Protein AF-A0A954LNC8-F1 (afdb_monomer_lite)

Foldseek 3Di:
DDKDFDAQPPPRDGQEIEDDDVCVVQVDDPVDDWDKDKDKDAADDDPDPDPFDWDRMKIKMARPVFQKIWIWIHRDDVVCSVVSHHYYYYTHTDDIDGPDPPPPDD

Structure (mmCIF, N/CA/C/O backbone):
data_AF-A0A954LNC8-F1
#
_entry.id   AF-A0A954LNC8-F1
#
loop_
_atom_site.group_PDB
_atom_site.id
_atom_site.type_symbol
_atom_site.label_atom_id
_atom_site.label_alt_id
_atom_site.label_comp_id
_atom_site.label_asym_id
_atom_site.label_entity_id
_atom_site.label_seq_id
_atom_site.pdbx_PDB_ins_code
_atom_site.Cartn_x
_atom_site.Cartn_y
_atom_site.Cartn_z
_atom_site.occupancy
_atom_site.B_iso_or_equiv
_atom_site.auth_seq_id
_atom_site.auth_comp_id
_atom_site.auth_asym_id
_atom_site.auth_atom_id
_atom_site.pdbx_PDB_model_num
ATOM 1 N N . ASP A 1 1 ? -3.265 9.183 5.884 1.00 77.25 1 ASP A N 1
ATOM 2 C CA . ASP A 1 1 ? -2.951 8.645 4.545 1.00 77.25 1 ASP A CA 1
ATOM 3 C C . ASP A 1 1 ? -1.945 7.516 4.602 1.00 77.25 1 ASP A C 1
ATOM 5 O O . ASP A 1 1 ? -1.028 7.554 5.413 1.00 77.25 1 ASP A O 1
ATOM 9 N N . LEU A 1 2 ? -2.133 6.517 3.743 1.00 86.19 2 LEU A N 1
ATOM 10 C CA . LEU A 1 2 ? -1.210 5.410 3.514 1.00 86.19 2 LEU A CA 1
ATOM 11 C C . LEU A 1 2 ? -0.305 5.747 2.330 1.00 86.19 2 LEU A C 1
ATOM 13 O O . LEU A 1 2 ? -0.788 6.209 1.295 1.00 86.19 2 LEU A O 1
ATOM 17 N N . THR A 1 3 ? 0.989 5.461 2.461 1.00 92.62 3 THR A N 1
ATOM 18 C CA . THR A 1 3 ? 1.957 5.562 1.364 1.00 92.62 3 THR A CA 1
ATOM 19 C C . THR A 1 3 ? 2.683 4.232 1.190 1.00 92.62 3 THR A C 1
ATOM 21 O O . THR A 1 3 ? 3.224 3.687 2.146 1.00 92.62 3 THR A O 1
ATOM 24 N N . CYS A 1 4 ? 2.716 3.724 -0.040 1.00 92.88 4 CYS A N 1
ATOM 25 C CA . CYS A 1 4 ? 3.412 2.505 -0.432 1.00 92.88 4 CYS A CA 1
ATOM 26 C C . CYS A 1 4 ? 4.518 2.856 -1.433 1.00 92.88 4 CYS A C 1
ATOM 28 O O . CYS A 1 4 ? 4.241 3.251 -2.568 1.00 92.88 4 CYS A O 1
ATOM 30 N N . ALA A 1 5 ? 5.773 2.727 -1.005 1.00 93.62 5 ALA A N 1
ATOM 31 C CA . ALA A 1 5 ? 6.932 2.878 -1.872 1.00 93.62 5 ALA A CA 1
ATOM 32 C C . ALA A 1 5 ? 7.372 1.503 -2.390 1.00 93.62 5 ALA A C 1
ATOM 34 O O . ALA A 1 5 ? 7.566 0.572 -1.610 1.00 93.62 5 ALA A O 1
ATOM 35 N N . VAL A 1 6 ? 7.548 1.378 -3.704 1.00 92.38 6 VAL A N 1
ATOM 36 C CA . VAL A 1 6 ? 7.929 0.124 -4.363 1.00 92.38 6 VAL A CA 1
ATOM 37 C C . VAL A 1 6 ? 9.316 0.272 -4.987 1.00 92.38 6 VAL A C 1
ATOM 39 O O . VAL A 1 6 ? 9.632 1.268 -5.653 1.00 92.38 6 VAL A O 1
ATOM 42 N N . LEU A 1 7 ? 10.164 -0.728 -4.742 1.00 92.62 7 LEU A N 1
ATOM 43 C CA . LEU A 1 7 ? 11.512 -0.796 -5.293 1.00 92.62 7 LEU A CA 1
ATOM 44 C C . LEU A 1 7 ? 11.479 -1.077 -6.795 1.00 92.62 7 LEU A C 1
ATOM 46 O O . LEU A 1 7 ? 10.681 -1.870 -7.294 1.00 92.62 7 LEU A O 1
ATOM 50 N N . ASN A 1 8 ? 12.406 -0.459 -7.519 1.00 90.75 8 ASN A N 1
ATOM 51 C CA . ASN A 1 8 ? 12.711 -0.867 -8.877 1.00 90.75 8 ASN A CA 1
ATOM 52 C C . ASN A 1 8 ? 13.614 -2.105 -8.868 1.00 90.75 8 ASN A C 1
ATOM 54 O O . ASN A 1 8 ? 14.660 -2.100 -8.220 1.00 90.75 8 ASN A O 1
ATOM 58 N N . PHE A 1 9 ? 13.268 -3.121 -9.656 1.00 87.56 9 PHE A N 1
ATOM 59 C CA . PHE A 1 9 ? 14.057 -4.350 -9.752 1.00 87.56 9 PHE A CA 1
ATOM 60 C C . PHE A 1 9 ? 15.441 -4.158 -10.399 1.00 87.56 9 PHE A C 1
ATOM 62 O O . PHE A 1 9 ? 16.319 -4.985 -10.191 1.00 87.56 9 PHE A O 1
ATOM 69 N N . ARG A 1 10 ? 15.659 -3.089 -11.182 1.00 88.81 10 ARG A N 1
ATOM 70 C CA . ARG A 1 10 ? 16.958 -2.804 -11.816 1.00 88.81 10 ARG A CA 1
ATOM 71 C C . ARG A 1 10 ? 17.907 -2.040 -10.910 1.00 88.81 10 ARG A C 1
ATOM 73 O O . ARG A 1 10 ? 19.098 -2.316 -10.908 1.00 88.81 10 ARG A O 1
ATOM 80 N N . THR A 1 11 ? 17.396 -1.037 -10.200 1.00 92.25 11 THR A N 1
ATOM 81 C CA . THR A 1 11 ? 18.241 -0.092 -9.451 1.00 92.25 11 THR A CA 1
ATOM 82 C C . THR A 1 11 ? 18.256 -0.351 -7.951 1.00 92.25 11 THR A C 1
ATOM 84 O O . THR A 1 11 ? 19.054 0.264 -7.247 1.00 92.25 11 THR A O 1
ATOM 87 N N . ALA A 1 12 ? 17.366 -1.213 -7.445 1.00 92.69 12 ALA A N 1
ATOM 88 C CA . ALA A 1 12 ? 17.145 -1.421 -6.014 1.00 92.69 12 ALA A CA 1
ATOM 89 C C . ALA A 1 12 ? 16.866 -0.110 -5.243 1.00 92.69 12 ALA A C 1
ATOM 91 O O . ALA A 1 12 ? 17.162 0.009 -4.055 1.00 92.69 12 ALA A O 1
ATOM 92 N N . LYS A 1 13 ? 16.295 0.896 -5.919 1.00 93.75 13 LYS A N 1
ATOM 93 C CA . LYS A 1 13 ? 15.855 2.167 -5.323 1.00 93.75 13 LYS A CA 1
ATOM 94 C C . LYS A 1 13 ? 14.338 2.290 -5.370 1.00 93.75 13 LYS A C 1
ATOM 96 O O . LYS A 1 13 ? 13.692 1.746 -6.267 1.00 93.75 13 LYS A O 1
ATOM 101 N N . PHE A 1 14 ? 13.771 3.047 -4.434 1.00 92.94 14 PHE A N 1
ATOM 102 C CA . PHE A 1 14 ? 12.364 3.432 -4.486 1.00 92.94 14 PHE A CA 1
ATOM 103 C C . PHE A 1 14 ? 12.149 4.389 -5.654 1.00 92.94 14 PHE A C 1
ATOM 105 O O . PHE A 1 14 ? 12.672 5.498 -5.666 1.00 92.94 14 PHE A O 1
ATOM 112 N N . THR A 1 15 ? 11.400 3.934 -6.651 1.00 92.25 15 THR A N 1
ATOM 113 C CA . THR A 1 15 ? 11.063 4.746 -7.834 1.00 92.25 15 THR A CA 1
ATOM 114 C C . THR A 1 15 ? 9.563 4.847 -8.037 1.00 92.25 15 THR A C 1
ATOM 116 O O . THR A 1 15 ? 9.103 5.728 -8.754 1.00 92.25 15 THR A O 1
ATOM 119 N N . ALA A 1 16 ? 8.789 3.974 -7.391 1.00 93.38 16 ALA A N 1
ATOM 120 C CA . ALA A 1 16 ? 7.349 3.973 -7.500 1.00 93.38 16 ALA A CA 1
ATOM 121 C C . ALA A 1 16 ? 6.696 4.311 -6.161 1.00 93.38 16 ALA A C 1
ATOM 123 O O . ALA A 1 16 ? 7.125 3.803 -5.123 1.00 93.38 16 ALA A O 1
ATOM 124 N N . LEU A 1 17 ? 5.679 5.172 -6.187 1.00 95.00 17 LEU A N 1
ATOM 125 C CA . LEU A 1 17 ? 5.016 5.669 -4.985 1.00 95.00 17 LEU A CA 1
ATOM 126 C C . LEU A 1 17 ? 3.501 5.712 -5.173 1.00 95.00 17 LEU A C 1
ATOM 128 O O . LEU A 1 17 ? 2.985 6.474 -5.991 1.00 95.00 17 LEU A O 1
ATOM 132 N N . TYR A 1 18 ? 2.792 4.926 -4.373 1.00 94.56 18 TYR A N 1
ATOM 133 C CA . TYR A 1 18 ? 1.336 4.846 -4.389 1.00 94.56 18 TYR A CA 1
ATOM 134 C C . TYR A 1 18 ? 0.761 5.336 -3.068 1.00 94.56 18 TYR A C 1
ATOM 136 O O . TYR A 1 18 ? 1.381 5.165 -2.017 1.00 94.56 18 TYR A O 1
ATOM 144 N N . ARG A 1 19 ? -0.415 5.961 -3.108 1.00 94.06 19 ARG A N 1
ATOM 145 C CA . ARG A 1 19 ? -1.077 6.501 -1.913 1.00 94.06 19 ARG A CA 1
ATOM 146 C C . ARG A 1 19 ? -2.549 6.126 -1.881 1.00 94.06 19 ARG A C 1
ATOM 148 O O . ARG A 1 19 ? -3.143 5.923 -2.931 1.00 94.06 19 ARG A O 1
ATOM 155 N N . ASN A 1 20 ? -3.122 6.041 -0.686 1.00 92.88 20 ASN A N 1
ATOM 156 C CA . ASN A 1 20 ? -4.570 5.948 -0.497 1.00 92.88 20 ASN A CA 1
ATOM 157 C C . ASN A 1 20 ? -4.988 6.455 0.884 1.00 92.88 20 ASN A C 1
ATOM 159 O O . ASN A 1 20 ? -4.212 6.401 1.841 1.00 92.88 20 ASN A O 1
ATOM 163 N N . ASN A 1 21 ? -6.240 6.894 1.004 1.00 90.25 21 ASN A N 1
ATOM 164 C CA . ASN A 1 21 ? -6.840 7.188 2.299 1.00 90.25 21 ASN A CA 1
ATOM 165 C C . ASN A 1 21 ? -7.505 5.924 2.869 1.00 90.25 21 ASN A C 1
ATOM 167 O O . ASN A 1 21 ? -8.602 5.550 2.467 1.00 90.25 21 ASN A O 1
ATOM 171 N N . VAL A 1 22 ? -6.832 5.273 3.819 1.00 89.38 22 VAL A N 1
ATOM 172 C CA . VAL A 1 22 ? -7.319 4.038 4.460 1.00 89.38 22 VAL A CA 1
ATOM 173 C C . VAL A 1 22 ? -8.390 4.281 5.521 1.00 89.38 22 VAL A C 1
ATOM 175 O O . VAL A 1 22 ? -9.163 3.374 5.803 1.00 89.38 22 VAL A O 1
ATOM 178 N N . VAL A 1 23 ? -8.468 5.493 6.082 1.00 87.25 23 VAL A N 1
ATOM 179 C CA . VAL A 1 23 ? -9.450 5.834 7.126 1.00 87.25 23 VAL A CA 1
ATOM 180 C C . VAL A 1 23 ? -10.862 5.741 6.554 1.00 87.25 23 VAL A C 1
ATOM 182 O O . VAL A 1 23 ? -11.736 5.129 7.158 1.00 87.25 23 VAL A O 1
ATOM 185 N N . ALA A 1 24 ? -11.050 6.293 5.350 1.00 84.69 24 ALA A N 1
ATOM 186 C CA . ALA A 1 24 ? -12.329 6.282 4.650 1.00 84.69 24 ALA A CA 1
ATOM 187 C C . ALA A 1 24 ? -12.791 4.860 4.289 1.00 84.69 24 ALA A C 1
ATOM 189 O O . ALA A 1 24 ? -13.979 4.570 4.350 1.00 84.69 24 ALA A O 1
ATOM 190 N N . VAL A 1 25 ? -11.856 3.972 3.935 1.00 87.69 25 VAL A N 1
ATOM 191 C CA . VAL A 1 25 ? -12.169 2.596 3.515 1.00 87.69 25 VAL A CA 1
ATOM 192 C C . VAL A 1 25 ? -12.478 1.692 4.706 1.00 87.69 25 VAL A C 1
ATOM 194 O O . VAL A 1 25 ? -13.366 0.853 4.621 1.00 87.69 25 VAL A O 1
ATOM 197 N N . LEU A 1 26 ? -11.757 1.857 5.817 1.00 88.94 26 LEU A N 1
ATOM 198 C CA . LEU A 1 26 ? -11.925 1.018 7.006 1.00 88.94 26 LEU A CA 1
ATOM 199 C C . LEU A 1 26 ? -13.078 1.476 7.913 1.00 88.94 26 LEU A C 1
ATOM 201 O O . LEU A 1 26 ? -13.364 0.810 8.901 1.00 88.94 26 LEU A O 1
ATOM 205 N N . GLY A 1 27 ? -13.748 2.589 7.584 1.00 81.44 27 GLY A N 1
ATOM 206 C CA . GLY A 1 27 ? -14.906 3.086 8.336 1.00 81.44 27 GLY A CA 1
ATOM 207 C C . GLY A 1 27 ? -14.562 3.531 9.758 1.00 81.44 27 GLY A C 1
ATOM 208 O O . GLY A 1 27 ? -15.413 3.498 10.645 1.00 81.44 27 GLY A O 1
ATOM 209 N N . ASN A 1 28 ? -13.306 3.915 9.992 1.00 78.81 28 ASN A N 1
ATOM 210 C CA . ASN A 1 28 ? -12.828 4.232 11.326 1.00 78.81 28 ASN A CA 1
ATOM 211 C C . ASN A 1 28 ? -13.391 5.563 11.819 1.00 78.81 28 ASN A C 1
ATOM 213 O O . ASN A 1 28 ? -13.314 6.582 11.132 1.00 78.81 28 ASN A O 1
ATOM 217 N N . ASP A 1 29 ? -13.905 5.548 13.048 1.00 76.81 29 ASP A N 1
ATOM 218 C CA . ASP A 1 29 ? -14.337 6.746 13.755 1.00 76.81 29 ASP A CA 1
ATOM 219 C C . ASP A 1 29 ? -13.133 7.688 13.958 1.00 76.81 29 ASP A C 1
ATOM 221 O O . ASP A 1 29 ? -12.173 7.302 14.636 1.00 76.81 29 ASP A O 1
ATOM 225 N N . PRO A 1 30 ? -13.155 8.914 13.403 1.00 68.75 30 PRO A N 1
ATOM 226 C CA . PRO A 1 30 ? -12.047 9.860 13.511 1.00 68.75 30 PRO A CA 1
ATOM 227 C C . PRO A 1 30 ? -11.784 10.336 14.948 1.00 68.75 30 PRO A C 1
ATOM 229 O O . PRO A 1 30 ? -10.729 10.913 15.210 1.00 68.75 30 PRO A O 1
ATOM 232 N N . THR A 1 31 ? -12.714 10.105 15.882 1.00 75.50 31 THR A N 1
ATOM 233 C CA . THR A 1 31 ? -12.525 10.409 17.310 1.00 75.50 31 THR A CA 1
ATOM 234 C C . THR A 1 31 ? -11.708 9.340 18.036 1.00 75.50 31 THR A C 1
ATOM 236 O O . THR A 1 31 ? -11.097 9.619 19.073 1.00 75.50 31 THR A O 1
ATOM 239 N N . LYS A 1 32 ? -11.642 8.121 17.488 1.00 77.12 32 LYS A N 1
ATOM 240 C CA . LYS A 1 32 ? -10.783 7.052 17.999 1.00 77.12 32 LYS A CA 1
ATOM 241 C C . LYS A 1 32 ? -9.392 7.194 17.391 1.00 77.12 32 LYS A C 1
ATOM 243 O O . LYS A 1 32 ? -9.230 7.690 16.283 1.00 77.12 32 LYS A O 1
ATOM 248 N N . ARG A 1 33 ? -8.363 6.765 18.125 1.00 83.81 33 ARG A N 1
ATOM 249 C CA . ARG A 1 33 ? -6.982 6.698 17.622 1.00 83.81 33 ARG A CA 1
ATOM 250 C C . ARG A 1 33 ? -6.742 5.306 17.023 1.00 83.81 33 ARG A C 1
ATOM 252 O O . ARG A 1 33 ? -6.408 4.405 17.790 1.00 83.81 33 ARG A O 1
ATOM 259 N N . PRO A 1 34 ? -6.943 5.097 15.708 1.00 84.75 34 PRO A N 1
ATOM 260 C CA . PRO A 1 34 ? -6.704 3.801 15.088 1.00 84.75 34 PRO A CA 1
ATOM 261 C C . PRO A 1 34 ? -5.211 3.473 15.095 1.00 84.75 34 PRO A C 1
ATOM 263 O O . PRO A 1 34 ? -4.365 4.368 15.004 1.00 84.75 34 PRO A O 1
ATOM 266 N N . ASN A 1 35 ? -4.893 2.182 15.152 1.00 90.19 35 ASN A N 1
ATOM 267 C CA . ASN A 1 35 ? -3.520 1.700 15.056 1.00 90.19 35 ASN A CA 1
ATOM 268 C C . ASN A 1 35 ? -3.402 0.784 13.840 1.00 90.19 35 ASN A C 1
ATOM 270 O O . ASN A 1 35 ? -3.976 -0.303 13.821 1.00 90.19 35 ASN A O 1
ATOM 274 N N . TYR A 1 36 ? -2.668 1.224 12.823 1.00 91.75 36 TYR A N 1
ATOM 275 C CA . TYR A 1 36 ? -2.619 0.538 11.539 1.00 91.75 36 TYR A CA 1
ATOM 276 C C . TYR A 1 36 ? -1.404 -0.380 11.414 1.00 91.75 36 TYR A C 1
ATOM 278 O O . TYR A 1 36 ? -0.275 0.023 11.687 1.00 91.75 36 TYR A O 1
ATOM 286 N N . LEU A 1 37 ? -1.637 -1.586 10.906 1.00 93.25 37 LEU A N 1
ATOM 287 C CA . LEU A 1 37 ? -0.615 -2.513 10.437 1.00 93.25 37 LEU A CA 1
ATOM 288 C C . LEU A 1 37 ? -0.690 -2.600 8.912 1.00 93.25 37 LEU A C 1
ATOM 290 O O . LEU A 1 37 ? -1.769 -2.783 8.351 1.00 93.25 37 LEU A O 1
ATOM 294 N N . MET A 1 38 ? 0.459 -2.503 8.246 1.00 94.88 38 MET 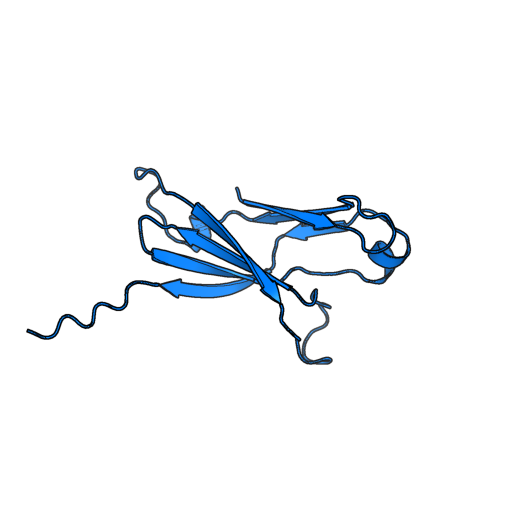A N 1
ATOM 295 C CA . MET A 1 38 ? 0.581 -2.711 6.805 1.00 94.88 38 MET A CA 1
ATOM 296 C C . MET A 1 38 ? 1.504 -3.895 6.538 1.00 94.88 38 MET A C 1
ATOM 298 O O . MET A 1 38 ? 2.582 -3.993 7.120 1.00 94.88 38 MET A O 1
ATOM 302 N N . THR A 1 39 ? 1.098 -4.769 5.623 1.00 95.44 39 THR A N 1
ATOM 303 C CA . THR A 1 39 ? 1.936 -5.861 5.123 1.00 95.44 39 THR A CA 1
ATOM 304 C C . THR A 1 39 ? 1.743 -6.040 3.622 1.00 95.44 39 THR A C 1
ATOM 306 O O . THR A 1 39 ? 0.765 -5.565 3.042 1.00 95.44 39 THR A O 1
ATOM 309 N N . THR A 1 40 ? 2.687 -6.710 2.973 1.00 94.94 40 THR A N 1
ATOM 310 C CA . THR A 1 40 ? 2.622 -7.028 1.546 1.00 94.94 40 THR A CA 1
ATOM 311 C C . THR A 1 40 ? 2.598 -8.533 1.341 1.00 94.94 40 THR A C 1
ATOM 313 O O . THR A 1 40 ? 3.387 -9.243 1.960 1.00 94.94 40 THR A O 1
ATOM 316 N N . GLY A 1 41 ? 1.746 -9.013 0.439 1.00 94.00 41 GLY A N 1
ATOM 317 C CA . GLY A 1 41 ? 1.731 -10.405 -0.015 1.00 94.00 41 G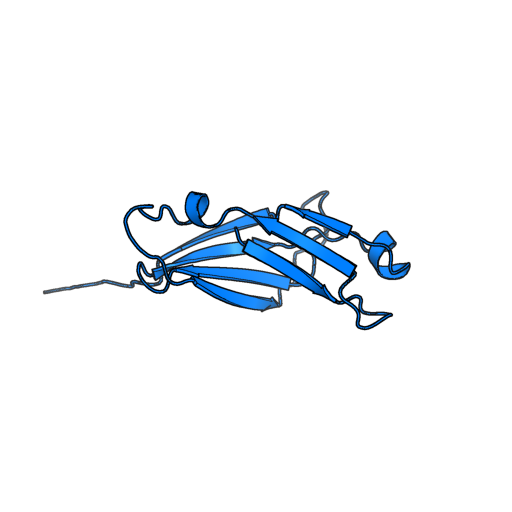LY A CA 1
ATOM 318 C C . GLY A 1 41 ? 2.048 -10.517 -1.503 1.00 94.00 41 GLY A C 1
ATOM 319 O O . GLY A 1 41 ? 1.964 -9.530 -2.236 1.00 94.00 41 GLY A O 1
ATOM 320 N N . SER A 1 42 ? 2.393 -11.720 -1.956 1.00 93.38 42 SER A N 1
ATOM 321 C CA . SER A 1 42 ? 2.469 -12.040 -3.382 1.00 93.38 42 SER A CA 1
ATOM 322 C C . SER A 1 42 ? 1.110 -12.518 -3.890 1.00 93.38 42 SER A C 1
ATOM 324 O O . SER A 1 42 ? 0.355 -13.184 -3.184 1.00 93.38 42 SER A O 1
ATOM 326 N N . ILE A 1 43 ? 0.794 -12.169 -5.133 1.00 90.38 43 ILE A N 1
ATOM 327 C CA . ILE A 1 43 ? -0.380 -12.678 -5.845 1.00 90.38 43 ILE A CA 1
ATOM 328 C C . ILE A 1 43 ? -0.027 -12.829 -7.321 1.00 90.38 43 ILE A C 1
ATOM 330 O O . ILE A 1 43 ? 0.812 -12.091 -7.840 1.00 90.38 43 ILE A O 1
ATOM 334 N N . ASN A 1 44 ? -0.678 -13.762 -8.008 1.00 88.94 44 ASN A N 1
ATOM 335 C CA . ASN A 1 44 ? -0.585 -13.886 -9.456 1.00 88.94 44 ASN A CA 1
ATOM 336 C C . ASN A 1 44 ? -1.960 -13.611 -10.069 1.00 88.94 44 ASN A C 1
ATOM 338 O O . ASN A 1 44 ? -2.835 -14.475 -10.055 1.00 88.94 44 ASN A O 1
ATOM 342 N N . PHE A 1 45 ? -2.166 -12.390 -10.565 1.00 84.06 45 PHE A N 1
ATOM 343 C CA . PHE A 1 45 ? -3.416 -12.032 -11.230 1.00 84.06 45 PHE A CA 1
ATOM 344 C C . PHE A 1 45 ? -3.519 -12.740 -12.593 1.00 84.06 45 PHE A C 1
ATOM 346 O O . PHE A 1 45 ? -2.545 -12.718 -13.355 1.00 84.06 45 PHE A O 1
ATOM 353 N N . PRO A 1 46 ? -4.682 -13.322 -12.950 1.00 80.88 46 PRO A N 1
ATOM 354 C CA . PRO A 1 46 ? -4.884 -13.918 -14.265 1.00 80.88 46 PRO A CA 1
ATOM 355 C C . PRO A 1 46 ? -4.587 -12.916 -15.386 1.00 80.88 46 PRO A C 1
ATOM 357 O O . PRO A 1 46 ? -5.094 -11.789 -15.393 1.00 80.88 46 PRO A O 1
ATOM 360 N N . GLN A 1 47 ? -3.766 -13.319 -16.356 1.00 67.44 47 GLN A N 1
ATOM 361 C CA . GLN A 1 47 ? -3.494 -12.486 -17.524 1.00 67.44 47 GLN A CA 1
ATOM 362 C C . GLN A 1 47 ? -4.735 -12.465 -18.427 1.00 67.44 47 GLN A C 1
ATOM 364 O O . GLN A 1 47 ? -5.052 -13.471 -19.048 1.00 67.44 47 GLN A O 1
ATOM 369 N N . GLY A 1 48 ? -5.435 -11.327 -18.499 1.00 61.19 48 GLY A N 1
ATOM 370 C CA . GLY A 1 48 ? -6.492 -11.101 -19.499 1.00 61.19 48 GLY A CA 1
ATOM 371 C C . GLY A 1 48 ? -7.782 -10.441 -19.006 1.00 61.19 48 GLY A C 1
ATOM 372 O O . GLY A 1 48 ? -8.555 -9.979 -19.835 1.00 61.19 48 GLY A O 1
ATOM 373 N N . ALA A 1 49 ? -8.019 -10.339 -17.694 1.00 53.59 49 ALA A N 1
ATOM 374 C CA . ALA A 1 49 ? -9.314 -9.876 -17.174 1.00 53.59 49 ALA A CA 1
ATOM 375 C C . ALA A 1 49 ? -9.468 -8.342 -17.044 1.00 53.59 49 ALA A C 1
ATOM 377 O O . ALA A 1 49 ? -10.559 -7.859 -16.758 1.00 53.59 49 ALA A O 1
ATOM 378 N N . SER A 1 50 ? -8.406 -7.550 -17.232 1.00 54.84 50 SER A N 1
ATOM 379 C CA . SER A 1 50 ? -8.469 -6.088 -17.095 1.00 54.84 50 SER A CA 1
ATOM 380 C C . SER A 1 50 ? -7.388 -5.381 -17.915 1.00 54.84 50 SER A C 1
ATOM 382 O O . SER A 1 50 ? -6.278 -5.889 -18.076 1.00 54.84 50 SER A O 1
ATOM 384 N N . VAL A 1 51 ? -7.708 -4.177 -18.399 1.00 54.00 51 VAL A N 1
ATOM 385 C CA . VAL A 1 51 ? -6.774 -3.246 -19.061 1.00 54.00 51 VAL A CA 1
ATOM 386 C C . VAL A 1 51 ? -5.657 -2.803 -18.101 1.00 54.00 51 VAL A C 1
ATOM 388 O O . VAL A 1 51 ? -4.546 -2.489 -18.533 1.00 54.00 51 VAL A O 1
ATOM 391 N N . ALA A 1 52 ? -5.908 -2.829 -16.788 1.00 60.69 52 ALA A N 1
ATOM 392 C CA . ALA A 1 52 ? -4.899 -2.527 -15.784 1.00 60.69 52 ALA A CA 1
ATOM 393 C C . ALA A 1 52 ? -3.993 -3.746 -15.558 1.00 60.69 52 ALA A C 1
ATOM 395 O O . ALA A 1 52 ? -4.423 -4.788 -15.065 1.00 60.69 52 ALA A O 1
ATOM 396 N N . ARG A 1 53 ? -2.707 -3.618 -15.903 1.00 76.94 53 ARG A N 1
ATOM 397 C CA . ARG A 1 53 ? -1.683 -4.580 -15.481 1.00 76.94 53 ARG A CA 1
ATOM 398 C C . ARG A 1 53 ? -1.327 -4.297 -14.027 1.00 76.94 53 ARG A C 1
ATOM 400 O O . ARG A 1 53 ? -0.817 -3.229 -13.703 1.00 76.94 53 ARG A O 1
ATOM 407 N N . TRP A 1 54 ? -1.602 -5.262 -13.167 1.00 86.25 54 TRP A N 1
ATOM 408 C CA . TRP A 1 54 ? -1.295 -5.204 -11.744 1.00 86.25 54 TRP A CA 1
ATOM 409 C C . TRP A 1 54 ? 0.132 -5.696 -11.485 1.00 86.25 54 TRP A C 1
ATOM 411 O O . TRP A 1 54 ? 0.693 -6.464 -12.277 1.00 86.25 54 TRP A O 1
ATOM 421 N N . ALA A 1 55 ? 0.734 -5.254 -10.383 1.00 89.25 55 ALA A N 1
ATOM 422 C CA . ALA A 1 55 ? 1.924 -5.897 -9.844 1.00 89.25 55 ALA A CA 1
ATOM 423 C C . ALA A 1 55 ? 1.575 -7.297 -9.315 1.00 89.25 55 ALA A C 1
ATOM 425 O O . ALA A 1 55 ? 0.438 -7.562 -8.931 1.00 89.25 55 ALA A O 1
ATOM 426 N N . ASN A 1 56 ? 2.579 -8.166 -9.204 1.00 89.69 56 ASN A N 1
ATOM 427 C CA . ASN A 1 56 ? 2.441 -9.467 -8.539 1.00 89.69 56 ASN A CA 1
ATOM 428 C C . ASN A 1 56 ? 2.522 -9.330 -7.006 1.00 89.69 56 ASN A C 1
ATOM 430 O O . ASN A 1 56 ? 3.177 -10.119 -6.324 1.00 89.69 56 ASN A O 1
ATOM 434 N N . SER A 1 57 ? 1.911 -8.275 -6.470 1.00 91.31 57 SER A N 1
ATOM 435 C CA . SER A 1 57 ? 1.879 -7.969 -5.049 1.00 91.31 57 SER A CA 1
ATOM 436 C C . SER A 1 57 ? 0.559 -7.319 -4.651 1.00 91.31 57 SER A C 1
ATOM 438 O O . SER A 1 57 ? -0.076 -6.603 -5.431 1.00 91.31 57 SER A O 1
ATOM 440 N N . VAL A 1 58 ? 0.170 -7.571 -3.406 1.00 94.38 58 VAL A N 1
ATOM 441 C CA . VAL A 1 58 ? -0.981 -6.963 -2.733 1.00 94.38 58 VAL A CA 1
ATOM 442 C C . VAL A 1 58 ? -0.479 -6.267 -1.482 1.00 94.38 58 VAL A C 1
ATOM 444 O O . VAL A 1 58 ? 0.407 -6.773 -0.795 1.00 94.38 58 VAL A O 1
ATOM 447 N N . VAL A 1 59 ? -1.050 -5.109 -1.187 1.00 95.88 59 VAL A N 1
ATOM 448 C CA . VAL A 1 59 ? -0.856 -4.375 0.059 1.00 95.88 59 VAL A CA 1
ATOM 449 C C . VAL A 1 59 ? -2.073 -4.620 0.940 1.00 95.88 59 VAL A C 1
ATOM 451 O O . VAL A 1 59 ? -3.184 -4.255 0.567 1.00 95.88 59 VAL A O 1
ATOM 454 N N . TYR A 1 60 ? -1.868 -5.199 2.114 1.00 95.88 60 TYR A N 1
ATOM 455 C CA . TYR A 1 60 ? -2.897 -5.334 3.138 1.00 95.88 60 TYR A CA 1
ATOM 456 C C . TYR A 1 60 ? -2.706 -4.246 4.186 1.00 95.88 60 TYR A C 1
ATOM 458 O O . TYR A 1 60 ? -1.585 -4.012 4.644 1.00 95.88 60 TY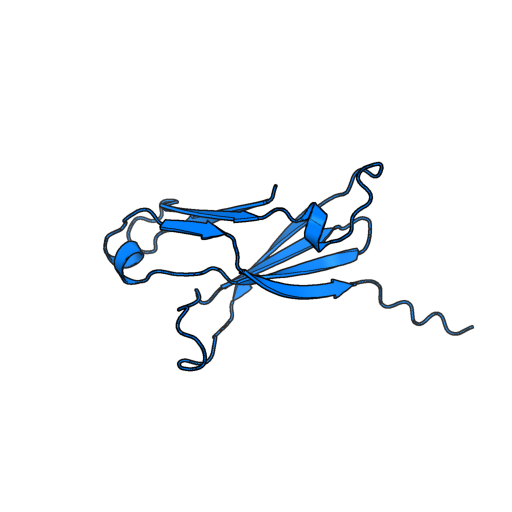R A O 1
ATOM 466 N N . VAL A 1 61 ? -3.800 -3.602 4.581 1.00 95.62 61 VAL A N 1
ATOM 467 C CA . VAL A 1 61 ? -3.827 -2.677 5.714 1.00 95.62 61 VAL A CA 1
ATOM 468 C C . VAL A 1 61 ? -4.918 -3.109 6.668 1.00 95.62 61 VAL A C 1
ATOM 470 O O . VAL A 1 61 ? -6.053 -3.312 6.253 1.00 95.62 61 VAL A O 1
ATOM 473 N N . MET A 1 62 ? -4.570 -3.221 7.941 1.00 94.00 62 MET A N 1
ATOM 474 C CA . MET A 1 62 ? -5.484 -3.558 9.022 1.00 94.00 62 MET A CA 1
ATOM 475 C C . MET A 1 62 ? -5.454 -2.451 10.065 1.00 94.00 62 MET A C 1
ATOM 477 O O . MET A 1 62 ? -4.379 -2.012 10.463 1.00 94.00 62 MET A O 1
ATOM 481 N N . ASP A 1 63 ? -6.617 -2.033 10.549 1.00 92.56 63 ASP A N 1
ATOM 482 C CA . ASP A 1 63 ? -6.707 -1.367 11.841 1.00 92.56 63 ASP A CA 1
ATOM 483 C C . ASP A 1 63 ? -6.734 -2.428 12.941 1.00 92.56 63 ASP A C 1
ATOM 485 O O . ASP A 1 63 ? -7.701 -3.165 13.107 1.00 92.56 63 ASP A O 1
ATOM 489 N N . THR A 1 64 ? -5.655 -2.504 13.708 1.00 90.62 64 THR A N 1
ATOM 490 C CA . THR A 1 64 ? -5.493 -3.452 14.817 1.00 90.62 64 THR A CA 1
ATOM 491 C C . THR A 1 64 ? -6.440 -3.173 15.986 1.00 90.62 64 THR A C 1
ATOM 493 O O . THR A 1 64 ? -6.662 -4.056 16.810 1.00 90.62 64 THR A O 1
ATOM 496 N N . THR A 1 65 ? -7.037 -1.975 16.055 1.00 89.44 65 THR A N 1
ATOM 497 C CA . THR A 1 65 ? -8.002 -1.619 17.105 1.00 89.44 65 THR A CA 1
ATOM 498 C C . THR A 1 65 ? -9.382 -2.188 16.801 1.00 89.44 65 THR A C 1
ATOM 500 O O . THR A 1 65 ? -10.010 -2.782 17.673 1.00 89.44 65 THR A O 1
ATOM 503 N N . THR A 1 66 ? -9.875 -2.038 15.571 1.00 87.94 66 THR A N 1
ATOM 504 C CA . THR A 1 66 ? -11.207 -2.521 15.156 1.00 87.94 66 THR A CA 1
ATOM 505 C C . THR A 1 66 ? -11.168 -3.916 14.538 1.00 87.94 66 THR A C 1
ATOM 507 O O . THR A 1 66 ? -12.166 -4.628 14.581 1.00 87.94 66 THR A O 1
ATOM 510 N N . GLY A 1 67 ? -10.019 -4.358 14.032 1.00 89.69 67 GLY A N 1
ATOM 511 C CA . GLY A 1 67 ? -9.878 -5.589 13.258 1.00 89.69 67 GLY A CA 1
ATOM 512 C C . GLY A 1 67 ? -10.344 -5.451 11.806 1.00 89.69 67 GLY A C 1
ATOM 513 O O . GLY A 1 67 ? -10.293 -6.437 11.073 1.00 89.69 67 GLY A O 1
ATOM 514 N N . HIS A 1 68 ? -10.787 -4.266 11.368 1.00 93.12 68 HIS A N 1
ATOM 515 C CA . HIS A 1 68 ? -11.121 -4.023 9.967 1.00 93.12 68 HIS A CA 1
ATOM 516 C C . HIS A 1 68 ? -9.858 -4.024 9.115 1.00 93.12 68 HIS A C 1
ATOM 518 O O . HIS A 1 68 ? -8.834 -3.452 9.496 1.00 93.12 68 HIS A O 1
ATOM 524 N N . PHE A 1 69 ? -9.927 -4.646 7.944 1.00 94.62 69 PHE A N 1
ATOM 525 C CA . PHE A 1 69 ? -8.817 -4.680 7.006 1.00 94.62 69 PHE A CA 1
ATOM 526 C C . PHE A 1 69 ? -9.272 -4.460 5.565 1.00 94.62 69 PHE A C 1
ATOM 528 O O . PHE A 1 69 ? -10.430 -4.668 5.211 1.00 94.62 69 PHE A O 1
ATOM 535 N N . ALA A 1 70 ? -8.330 -4.032 4.733 1.00 95.88 70 ALA A N 1
ATOM 536 C CA . ALA A 1 70 ? -8.506 -3.815 3.308 1.00 95.88 70 ALA A CA 1
ATOM 537 C C . ALA A 1 70 ? -7.295 -4.353 2.544 1.00 95.88 70 ALA A C 1
ATOM 539 O O . ALA A 1 70 ? -6.149 -4.213 2.987 1.00 95.88 70 ALA A O 1
ATOM 540 N N . ALA A 1 71 ? -7.558 -4.942 1.384 1.00 95.44 71 ALA A N 1
ATOM 541 C CA . ALA A 1 71 ? -6.555 -5.392 0.436 1.00 95.44 71 ALA A CA 1
ATOM 542 C C . ALA A 1 71 ? -6.530 -4.449 -0.767 1.00 95.44 71 ALA A C 1
ATOM 544 O O . ALA A 1 71 ? -7.567 -4.111 -1.339 1.00 95.44 71 ALA A O 1
ATOM 545 N N . TYR A 1 72 ? -5.334 -4.049 -1.178 1.00 95.12 72 TYR A N 1
ATOM 546 C CA . TYR A 1 72 ? -5.121 -3.171 -2.314 1.00 95.12 72 TYR A CA 1
ATOM 547 C C . TYR A 1 72 ? -4.148 -3.789 -3.305 1.00 95.12 72 TYR A C 1
ATOM 549 O O . TYR A 1 72 ? -3.077 -4.267 -2.934 1.00 95.12 72 TYR A O 1
ATOM 557 N N . GLY A 1 73 ? -4.477 -3.711 -4.585 1.00 93.44 73 GLY A N 1
ATOM 558 C CA . GLY A 1 73 ? -3.547 -4.044 -5.647 1.00 93.44 73 GLY A CA 1
ATOM 559 C C . GLY A 1 73 ? -2.774 -2.809 -6.090 1.00 93.44 73 GLY A C 1
ATOM 560 O O . GLY A 1 73 ? -3.235 -1.670 -5.970 1.00 93.44 73 GLY A O 1
ATOM 561 N N . VAL A 1 74 ? -1.571 -3.051 -6.600 1.00 93.31 74 VAL A N 1
ATOM 562 C CA . VAL A 1 74 ? -0.668 -2.005 -7.081 1.00 93.31 74 VAL A CA 1
ATOM 563 C C . VAL A 1 74 ? -0.778 -1.933 -8.606 1.00 93.31 74 VAL A C 1
ATOM 565 O O . VAL A 1 74 ? -0.339 -2.872 -9.279 1.00 93.31 74 VAL A O 1
ATOM 568 N N . PRO A 1 75 ? -1.346 -0.859 -9.186 1.00 91.75 75 PRO A N 1
ATOM 569 C CA . PRO A 1 75 ? -1.288 -0.644 -10.629 1.00 91.75 75 PRO A CA 1
ATOM 570 C C . PRO A 1 75 ? 0.175 -0.565 -11.069 1.00 91.75 75 PRO A C 1
ATOM 572 O O . PRO A 1 75 ? 0.963 0.112 -10.419 1.00 91.75 75 PRO A O 1
ATOM 575 N N . TRP A 1 76 ? 0.568 -1.259 -12.139 1.00 90.19 76 TRP A N 1
ATOM 576 C CA . TRP A 1 76 ? 1.983 -1.378 -12.490 1.00 90.19 76 TRP A CA 1
ATOM 577 C C . TRP A 1 76 ? 2.260 -1.225 -13.981 1.00 90.19 76 TRP A C 1
ATOM 579 O O . TRP A 1 76 ? 1.833 -2.016 -14.827 1.00 90.19 76 TRP A O 1
ATOM 589 N N . GLN A 1 77 ? 3.091 -0.237 -14.300 1.00 90.56 77 GLN A N 1
ATOM 590 C CA . GLN A 1 77 ? 3.561 0.024 -15.651 1.00 90.56 77 GLN A CA 1
ATOM 591 C C . GLN A 1 77 ? 4.951 -0.588 -15.852 1.00 90.56 77 GLN A C 1
ATOM 593 O O . GLN A 1 77 ? 5.986 -0.023 -15.480 1.00 90.56 77 GLN A O 1
ATOM 598 N N . ARG A 1 78 ? 4.984 -1.778 -16.470 1.00 88.00 78 ARG A N 1
ATOM 599 C C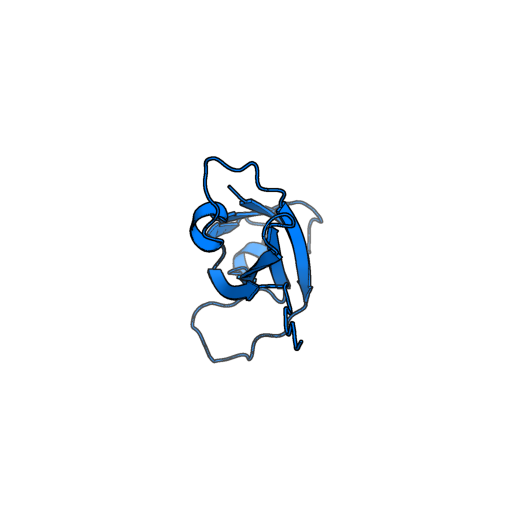A . ARG A 1 78 ? 6.231 -2.525 -16.730 1.00 88.00 78 ARG A CA 1
ATOM 600 C C . ARG A 1 78 ? 7.227 -1.755 -17.604 1.00 88.00 78 ARG A C 1
ATOM 602 O O . ARG A 1 78 ? 8.426 -1.867 -17.383 1.00 88.00 78 ARG A O 1
ATOM 609 N N . ASN A 1 79 ? 6.746 -0.965 -18.561 1.00 90.12 79 ASN A N 1
ATOM 610 C CA . ASN A 1 79 ? 7.560 -0.103 -19.428 1.00 90.12 79 ASN A CA 1
ATOM 611 C C . ASN A 1 79 ? 8.320 0.975 -18.633 1.00 90.12 79 ASN A C 1
ATOM 613 O O . ASN A 1 79 ? 9.512 1.187 -18.864 1.00 90.12 79 ASN A O 1
ATOM 617 N N . LEU A 1 80 ? 7.660 1.615 -17.663 1.00 90.88 80 LEU A N 1
ATOM 618 C CA . LEU A 1 80 ? 8.306 2.596 -16.787 1.00 90.88 80 LEU A CA 1
ATOM 619 C C . LEU A 1 80 ? 9.300 1.914 -15.843 1.00 90.88 80 LEU A C 1
ATOM 621 O O . LEU A 1 80 ? 10.438 2.357 -15.706 1.00 90.88 80 LEU A O 1
ATOM 625 N N . ALA A 1 81 ? 8.916 0.769 -15.274 1.00 90.62 81 ALA A N 1
ATOM 626 C CA . ALA A 1 81 ? 9.793 -0.007 -14.403 1.00 90.62 81 ALA A CA 1
ATOM 627 C C . ALA A 1 81 ? 11.075 -0.472 -15.113 1.00 90.62 81 ALA A C 1
ATOM 629 O O . ALA A 1 81 ? 12.166 -0.341 -14.558 1.00 90.62 81 ALA A O 1
ATOM 630 N N . ALA A 1 82 ? 10.958 -0.957 -16.354 1.00 91.00 82 ALA A N 1
ATOM 631 C CA . ALA A 1 82 ? 12.082 -1.425 -17.164 1.00 91.00 82 ALA A CA 1
ATOM 632 C C . ALA A 1 82 ? 13.095 -0.318 -17.505 1.00 91.00 82 ALA A C 1
ATOM 634 O O . ALA A 1 82 ? 14.265 -0.606 -17.748 1.00 91.00 82 ALA A O 1
ATOM 635 N N . THR A 1 83 ? 12.670 0.946 -17.487 1.00 93.06 83 THR A N 1
ATOM 636 C CA . THR A 1 83 ? 13.524 2.117 -17.746 1.00 93.06 83 THR A CA 1
ATOM 637 C C . THR A 1 83 ? 13.890 2.882 -16.472 1.00 93.06 83 THR A C 1
ATOM 639 O O . THR A 1 83 ? 14.417 3.986 -16.559 1.00 93.06 83 THR A O 1
ATOM 642 N N . ALA A 1 84 ? 13.622 2.303 -15.292 1.00 89.06 84 ALA A N 1
ATOM 643 C CA . ALA A 1 84 ? 13.812 2.938 -13.984 1.00 89.06 84 ALA A CA 1
ATOM 644 C C . ALA A 1 84 ? 13.128 4.311 -13.847 1.00 89.06 84 ALA A C 1
ATOM 646 O O . ALA A 1 84 ? 13.541 5.144 -13.040 1.00 89.06 84 ALA A O 1
ATOM 647 N N . ARG A 1 85 ? 12.067 4.548 -14.627 1.00 91.81 85 ARG A N 1
ATOM 648 C CA . ARG A 1 85 ? 11.296 5.786 -14.567 1.00 91.81 85 ARG A CA 1
ATOM 649 C C . ARG A 1 85 ? 10.342 5.767 -13.374 1.00 91.81 85 ARG A C 1
ATOM 651 O O . ARG A 1 85 ? 9.780 4.708 -13.071 1.00 91.81 85 ARG A O 1
ATOM 658 N N . PRO A 1 86 ? 10.116 6.927 -12.733 1.00 91.38 86 PRO A N 1
ATOM 659 C CA . PRO A 1 86 ? 9.131 7.028 -11.675 1.00 91.38 86 PRO A CA 1
ATOM 660 C C . PRO A 1 86 ? 7.724 6.664 -12.150 1.00 91.38 86 PRO A C 1
ATOM 662 O O . PRO A 1 86 ? 7.351 6.945 -13.290 1.00 91.38 86 PRO A O 1
ATOM 665 N N . GLN A 1 87 ? 6.939 6.058 -11.264 1.00 93.19 87 GLN A N 1
ATOM 666 C CA . GLN A 1 87 ? 5.516 5.790 -11.481 1.00 93.19 87 GLN A CA 1
ATOM 667 C C . GLN A 1 87 ? 4.754 5.864 -10.156 1.00 93.19 87 GLN A C 1
ATOM 669 O O . GLN A 1 87 ? 5.346 5.800 -9.081 1.00 93.19 87 GLN A O 1
ATOM 674 N N . GLY A 1 88 ? 3.442 6.028 -10.204 1.00 93.44 88 GLY A N 1
ATOM 675 C CA . GLY A 1 88 ? 2.663 6.185 -8.986 1.00 93.44 88 GLY A CA 1
ATOM 676 C C . GLY A 1 88 ? 1.202 6.464 -9.262 1.00 93.44 88 GLY A C 1
ATOM 677 O O . GLY A 1 88 ? 0.757 6.435 -10.408 1.00 93.44 88 GLY A O 1
ATOM 678 N N . GLY A 1 89 ? 0.466 6.742 -8.193 1.00 93.31 89 GLY A N 1
ATOM 679 C CA . GLY A 1 89 ? -0.964 7.018 -8.251 1.00 93.31 89 GLY A CA 1
ATOM 680 C C . GLY A 1 89 ? -1.692 6.473 -7.031 1.00 93.31 89 GLY A C 1
ATOM 681 O O . GLY A 1 89 ? -1.094 6.282 -5.969 1.00 93.31 89 GLY A O 1
ATOM 682 N N . ALA A 1 90 ? -2.987 6.222 -7.192 1.00 93.19 90 ALA A N 1
ATOM 683 C CA . ALA A 1 90 ? -3.779 5.563 -6.169 1.00 93.19 90 ALA A CA 1
ATOM 684 C C . ALA A 1 90 ? -3.504 4.054 -6.154 1.00 93.19 90 ALA A C 1
ATOM 686 O O . ALA A 1 90 ? -3.303 3.434 -7.201 1.00 93.19 90 ALA A O 1
ATOM 687 N N . LEU A 1 91 ? -3.513 3.462 -4.962 1.00 93.38 91 LEU A N 1
ATOM 688 C CA . LEU A 1 91 ? -3.692 2.018 -4.848 1.00 93.38 91 LEU A CA 1
ATOM 689 C C . LEU A 1 91 ? -5.134 1.662 -5.233 1.00 93.38 91 LEU A C 1
ATOM 691 O O . LEU A 1 91 ? -6.065 2.407 -4.929 1.00 93.38 91 LEU A O 1
ATOM 695 N N . GLN A 1 92 ? -5.337 0.510 -5.863 1.00 92.25 92 GLN A N 1
ATOM 696 C CA . GLN A 1 92 ? -6.676 0.083 -6.257 1.00 92.25 92 GLN A CA 1
ATOM 697 C C . GLN A 1 92 ? -7.235 -0.864 -5.195 1.00 92.25 92 GLN A C 1
ATOM 699 O O . GLN A 1 92 ? -6.616 -1.884 -4.894 1.00 92.25 92 GLN A O 1
ATOM 704 N N . LEU A 1 93 ? -8.386 -0.518 -4.614 1.00 93.88 93 LEU A N 1
ATOM 705 C CA . LEU A 1 93 ? -9.071 -1.375 -3.645 1.00 93.88 93 LEU A CA 1
ATOM 706 C C . LEU A 1 93 ? -9.476 -2.690 -4.324 1.00 93.88 93 LEU A C 1
ATOM 708 O O . LEU A 1 93 ? -10.076 -2.662 -5.400 1.00 93.88 93 LEU A O 1
ATOM 712 N N . LEU A 1 94 ? -9.110 -3.812 -3.706 1.00 93.12 94 LEU A N 1
ATOM 713 C CA . LEU A 1 94 ? -9.490 -5.155 -4.140 1.00 93.12 94 LEU A CA 1
ATOM 714 C C . LEU A 1 94 ? -10.666 -5.670 -3.320 1.00 93.12 94 LEU A C 1
ATOM 716 O O . LEU A 1 94 ? -11.650 -6.108 -3.900 1.00 93.12 94 LEU A O 1
ATOM 720 N N . ASP A 1 95 ? -10.545 -5.614 -1.991 1.00 94.56 95 ASP A N 1
ATOM 721 C CA . ASP A 1 95 ? -11.561 -6.121 -1.069 1.00 94.56 95 ASP A CA 1
ATOM 722 C C . ASP A 1 95 ? -11.380 -5.548 0.348 1.00 94.56 95 ASP A C 1
ATOM 724 O O . ASP A 1 95 ? -10.318 -4.998 0.677 1.00 94.56 95 ASP A O 1
ATOM 728 N N . THR A 1 96 ? -12.398 -5.699 1.195 1.00 95.31 96 THR A N 1
ATOM 729 C CA . THR A 1 96 ? -12.381 -5.341 2.621 1.00 95.31 96 THR A CA 1
ATOM 730 C C . THR A 1 96 ? -12.940 -6.468 3.488 1.00 95.31 96 THR A C 1
ATOM 732 O O . THR A 1 96 ? -13.653 -7.351 3.024 1.00 95.31 96 THR A O 1
ATOM 735 N N . GLY A 1 97 ? -12.609 -6.465 4.779 1.00 92.88 97 GLY A N 1
ATOM 736 C CA . GLY A 1 97 ? -13.081 -7.490 5.703 1.00 92.88 97 GLY A CA 1
ATOM 737 C C . GLY A 1 97 ? -12.858 -7.147 7.171 1.00 92.88 97 GLY A C 1
ATOM 738 O O . GLY A 1 97 ? -12.399 -6.059 7.524 1.00 92.88 97 GLY A O 1
ATOM 739 N N . THR A 1 98 ? -13.201 -8.094 8.043 1.00 91.06 98 THR A N 1
ATOM 740 C CA . THR A 1 98 ? -12.980 -8.006 9.491 1.00 91.06 98 THR A CA 1
ATOM 741 C C . THR A 1 98 ? -12.280 -9.262 9.993 1.00 91.06 98 THR A C 1
ATOM 743 O O . THR A 1 98 ? -1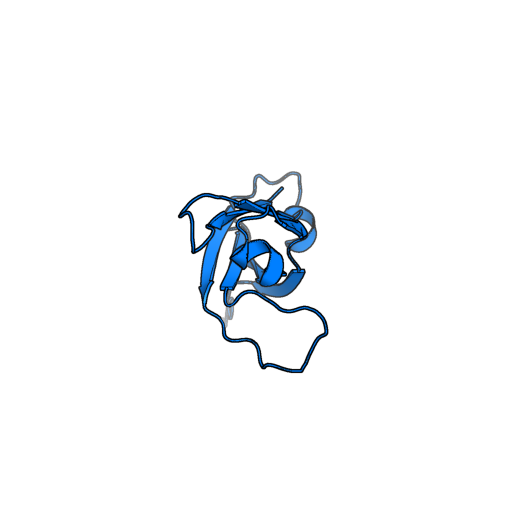2.672 -10.377 9.663 1.00 91.06 98 THR A O 1
ATOM 746 N N . ALA A 1 99 ? -11.219 -9.085 10.778 1.00 84.75 99 ALA A N 1
ATOM 747 C CA . ALA A 1 99 ? -10.468 -10.178 11.390 1.00 84.75 99 ALA A CA 1
ATOM 748 C C . ALA A 1 99 ? -11.135 -10.708 12.671 1.00 84.75 99 ALA A C 1
ATOM 750 O O . ALA A 1 99 ? -10.678 -11.693 13.247 1.00 84.75 99 ALA A O 1
ATOM 751 N N . ARG A 1 100 ? -12.209 -10.058 13.142 1.00 72.81 100 ARG A N 1
ATOM 752 C CA . ARG A 1 100 ? -12.970 -10.527 14.302 1.00 72.81 100 ARG A CA 1
ATOM 753 C C . ARG A 1 100 ? -13.945 -11.620 13.874 1.00 72.81 100 ARG A C 1
ATOM 755 O O . ARG A 1 100 ? -15.036 -11.323 13.398 1.00 72.81 100 ARG A O 1
ATOM 762 N N . THR A 1 101 ? -13.580 -12.873 14.114 1.00 61.44 101 THR A N 1
ATOM 763 C CA . THR A 1 101 ? -14.501 -14.015 14.037 1.00 61.44 101 THR A CA 1
ATOM 764 C C . THR A 1 101 ? -15.202 -14.176 15.384 1.00 61.44 101 THR A C 1
ATOM 766 O O . TH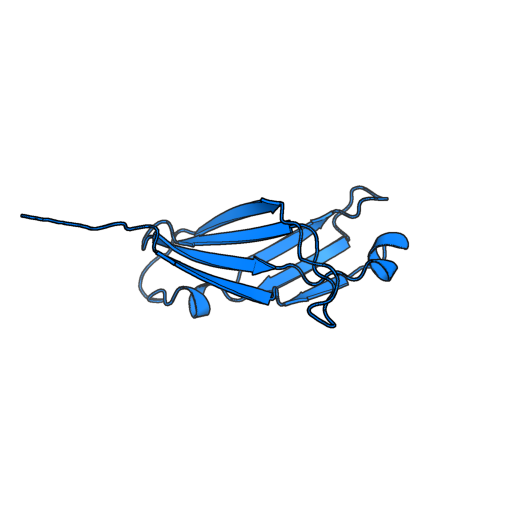R A 1 101 ? -14.821 -15.012 16.195 1.00 61.44 101 THR A O 1
ATOM 769 N N . ALA A 1 102 ? -16.190 -13.336 15.682 1.00 50.50 102 ALA A N 1
ATOM 770 C CA . ALA A 1 102 ? -17.055 -13.579 16.832 1.00 50.50 102 ALA A CA 1
ATOM 771 C C . ALA A 1 102 ? -18.230 -14.472 16.399 1.00 50.50 102 ALA A C 1
ATOM 773 O O . ALA A 1 102 ? -19.326 -13.973 16.173 1.00 50.50 102 ALA A O 1
ATOM 774 N N . GLU A 1 103 ? -18.024 -15.790 16.298 1.00 48.91 103 GLU A N 1
ATOM 775 C CA . GLU A 1 103 ? -19.108 -16.699 16.692 1.00 48.91 103 GLU A CA 1
ATOM 776 C C . GLU A 1 103 ? -19.023 -16.832 18.215 1.00 48.91 103 GLU A C 1
ATOM 778 O O . GLU A 1 103 ? -18.348 -17.711 18.745 1.00 48.91 103 GLU A O 1
ATOM 783 N N . ILE A 1 104 ? -19.664 -15.906 18.931 1.00 52.44 104 ILE A N 1
ATOM 784 C CA . ILE A 1 104 ? -20.061 -16.162 20.315 1.00 52.44 104 ILE A CA 1
ATOM 785 C C . ILE A 1 104 ? -21.323 -17.016 20.199 1.00 52.44 104 ILE A C 1
ATOM 787 O O . ILE A 1 104 ? -22.388 -16.500 19.866 1.00 52.44 104 ILE A O 1
ATOM 791 N N . ARG A 1 105 ? -21.193 -18.327 20.402 1.00 51.75 105 ARG A N 1
ATOM 792 C CA . ARG A 1 105 ? -22.335 -19.166 20.767 1.00 51.75 105 ARG A CA 1
ATOM 793 C C . ARG A 1 105 ? -22.298 -19.317 22.284 1.00 51.75 105 ARG A C 1
ATOM 795 O O . ARG A 1 105 ? -21.297 -19.807 22.807 1.00 51.75 105 ARG A O 1
ATOM 802 N N . GLU A 1 106 ? -23.336 -18.808 22.945 1.00 43.38 106 GLU A N 1
ATOM 803 C CA . GLU A 1 106 ? -23.708 -19.207 24.310 1.00 43.38 106 GLU A CA 1
ATOM 804 C C . GLU A 1 106 ? -24.109 -20.686 24.348 1.00 43.38 106 GLU A C 1
ATOM 806 O O . GLU A 1 106 ? -24.671 -21.175 23.336 1.00 43.38 106 GLU A O 1
#

Radius of gyration: 16.0 Å; chains: 1; bounding box: 42×30×44 Å

Sequence (106 aa):
DLTCAVLNFRTAKFTALYRNNVVAVLGNDPTKRPNYLMTTGSINFPQGASVARWANSVVYVMDTTTGHFAAYGVPWQRNLAATARPQGGALQLLDTGTARTAEIRE

Secondary structure (DSSP, 8-state):
-EEEEEE-TTT-SEEEEEEE-HHHHHT--TTS---EEEEEEE----TTS-SSPEEEEEEEEEETTT-EEEEEEEE--HHHHHTT--EEEEPEEEEEEE--------

pLDDT: mean 86.05, std 12.43, range [43.38, 95.88]